Protein AF-A0A553ZX74-F1 (afdb_monomer_lite)

Sequence (77 aa):
MSGIKELEVGTHYVAADIDQFISKTDAIVLSSNENQLFSHPDREFKVTNTFEGFFEHSSDDGEKYYRSKQAYVIEKV

Structure (mmCIF, N/CA/C/O backbone):
data_AF-A0A553ZX74-F1
#
_entry.id   AF-A0A553ZX74-F1
#
loop_
_atom_site.group_PDB
_atom_site.id
_atom_site.type_symbol
_atom_site.label_atom_id
_atom_site.label_alt_id
_atom_site.label_comp_id
_atom_site.label_asym_id
_atom_site.label_entity_id
_atom_site.label_seq_id
_atom_site.pdbx_PDB_ins_code
_atom_site.Cartn_x
_atom_site.Cartn_y
_atom_site.Cartn_z
_atom_site.occupancy
_atom_site.B_iso_or_equiv
_atom_site.auth_seq_id
_atom_site.auth_comp_id
_atom_site.auth_asym_id
_atom_site.auth_atom_id
_atom_site.pdbx_PDB_model_num
ATOM 1 N N . MET A 1 1 ? 2.675 5.669 22.719 1.00 43.31 1 MET A N 1
ATOM 2 C CA . MET A 1 1 ? 1.712 4.825 21.982 1.00 43.31 1 MET A CA 1
ATOM 3 C C . MET A 1 1 ? 2.487 4.016 20.958 1.00 43.31 1 MET A C 1
ATOM 5 O O . MET A 1 1 ? 3.325 4.588 20.273 1.00 43.31 1 MET A O 1
ATOM 9 N N . SER A 1 2 ? 2.276 2.702 20.926 1.00 56.72 2 SER A N 1
ATOM 10 C CA . SER A 1 2 ? 2.856 1.794 19.932 1.00 56.72 2 SER A CA 1
ATOM 11 C C . SER A 1 2 ? 2.128 2.009 18.604 1.00 56.72 2 SER A C 1
ATOM 13 O O . SER A 1 2 ? 0.973 1.619 18.498 1.00 56.72 2 SER A O 1
ATOM 15 N N . GLY A 1 3 ? 2.747 2.693 17.639 1.00 73.38 3 GLY A N 1
ATOM 16 C CA . GLY A 1 3 ? 2.180 2.837 16.292 1.00 73.38 3 GLY A CA 1
ATOM 17 C C . GLY A 1 3 ? 2.278 1.534 15.493 1.00 73.38 3 GLY A C 1
ATOM 18 O O . GLY A 1 3 ? 3.147 0.707 15.777 1.00 73.38 3 GLY A O 1
ATOM 19 N N . ILE A 1 4 ? 1.402 1.372 14.499 1.00 87.00 4 ILE A N 1
ATOM 20 C CA . ILE A 1 4 ? 1.441 0.257 13.542 1.00 87.00 4 ILE A CA 1
ATOM 21 C C . ILE A 1 4 ? 2.777 0.298 12.791 1.00 87.00 4 ILE A C 1
ATOM 23 O O . ILE A 1 4 ? 3.176 1.349 12.288 1.00 87.00 4 ILE A O 1
ATOM 27 N N . LYS A 1 5 ? 3.487 -0.834 12.766 1.00 89.56 5 LYS A N 1
ATOM 28 C CA . LYS A 1 5 ? 4.793 -0.973 12.096 1.00 89.56 5 LYS A CA 1
ATOM 29 C C . LYS A 1 5 ? 4.710 -1.689 10.751 1.00 89.56 5 LYS A C 1
ATOM 31 O O . LYS A 1 5 ? 5.611 -1.521 9.940 1.00 89.56 5 LYS A O 1
ATOM 36 N N . GLU A 1 6 ? 3.658 -2.470 10.546 1.00 93.44 6 GLU A N 1
ATOM 37 C CA . GLU A 1 6 ? 3.387 -3.252 9.344 1.00 93.44 6 GLU A CA 1
ATOM 38 C C . GLU A 1 6 ? 1.884 -3.562 9.289 1.00 93.44 6 GLU A C 1
ATOM 40 O O . GLU A 1 6 ? 1.231 -3.619 10.336 1.00 93.44 6 GLU A O 1
ATOM 45 N N . LEU A 1 7 ? 1.342 -3.741 8.082 1.00 95.81 7 LEU A N 1
ATOM 46 C CA . LEU A 1 7 ? -0.025 -4.217 7.879 1.00 95.81 7 LEU A CA 1
ATOM 47 C C . LEU A 1 7 ? -0.002 -5.734 7.662 1.00 95.81 7 LEU A C 1
ATOM 49 O O . LEU A 1 7 ? 0.540 -6.223 6.671 1.00 95.81 7 LEU A O 1
ATOM 53 N N . GLU A 1 8 ? -0.595 -6.477 8.590 1.00 97.12 8 GLU A N 1
ATOM 54 C CA . GLU A 1 8 ? -0.554 -7.940 8.585 1.00 97.12 8 GLU A CA 1
ATOM 55 C C . GLU A 1 8 ? -1.658 -8.534 7.705 1.00 97.12 8 GLU A C 1
ATOM 57 O O . GLU A 1 8 ? -2.826 -8.156 7.813 1.00 97.12 8 GLU A O 1
ATOM 62 N N . VAL A 1 9 ? -1.307 -9.508 6.858 1.00 98.12 9 VAL A N 1
ATOM 63 C CA . VAL A 1 9 ? -2.276 -10.219 6.010 1.00 98.12 9 VAL A CA 1
ATOM 64 C C . VAL A 1 9 ? -3.345 -10.895 6.867 1.00 98.12 9 VAL A C 1
ATOM 66 O O . VAL A 1 9 ? -3.045 -11.623 7.809 1.00 98.12 9 VAL A O 1
ATOM 69 N N . GLY A 1 10 ? -4.608 -10.692 6.499 1.00 98.19 10 GLY A N 1
ATOM 70 C CA . GLY A 1 10 ? -5.767 -11.205 7.221 1.00 98.19 10 GLY A CA 1
ATOM 71 C C . GLY A 1 10 ? -6.293 -10.265 8.305 1.00 98.19 10 GLY A C 1
ATOM 72 O O . GLY A 1 10 ? -7.438 -10.445 8.721 1.00 98.19 10 GLY A O 1
ATOM 73 N N . THR A 1 11 ? -5.519 -9.256 8.710 1.00 98.31 11 THR A N 1
ATOM 74 C CA . THR A 1 11 ? -5.919 -8.277 9.725 1.00 98.31 11 THR A CA 1
ATOM 75 C C . THR A 1 11 ? -6.741 -7.151 9.105 1.00 98.31 11 THR A C 1
ATOM 77 O O . THR A 1 11 ? -6.554 -6.767 7.947 1.00 98.31 11 THR A O 1
ATOM 80 N N . HIS A 1 12 ? -7.692 -6.654 9.891 1.00 98.25 12 HIS A N 1
ATOM 81 C CA . HIS A 1 12 ? -8.562 -5.546 9.537 1.00 98.25 12 HIS A CA 1
ATOM 82 C C . HIS A 1 12 ? -8.052 -4.257 10.182 1.00 98.25 12 HIS A C 1
ATOM 84 O O . HIS A 1 12 ? -7.691 -4.251 11.360 1.00 98.25 12 HIS A O 1
ATOM 90 N N . TYR A 1 13 ? -8.046 -3.170 9.418 1.00 97.44 13 TYR A N 1
ATOM 91 C CA . TYR A 1 13 ? -7.648 -1.844 9.878 1.00 97.44 13 TYR A CA 1
ATOM 92 C C . TYR A 1 13 ? -8.643 -0.802 9.381 1.00 97.44 13 TYR A C 1
ATOM 94 O O . TYR A 1 13 ? -9.176 -0.915 8.274 1.00 97.44 13 TYR A O 1
ATOM 102 N N . VAL A 1 14 ? -8.864 0.242 10.178 1.00 96.94 14 VAL A N 1
ATOM 103 C CA . VAL A 1 14 ? -9.609 1.411 9.705 1.00 96.94 14 VAL A CA 1
ATOM 104 C C . VAL A 1 14 ? -8.724 2.287 8.819 1.00 96.94 14 VAL A C 1
ATOM 106 O O . VAL A 1 14 ? -7.500 2.319 8.967 1.00 96.94 14 VAL A O 1
ATOM 109 N N . ALA A 1 15 ? -9.331 3.034 7.901 1.00 96.81 15 ALA A N 1
ATOM 110 C CA . ALA A 1 15 ? -8.619 3.882 6.950 1.00 96.81 15 ALA A CA 1
ATOM 111 C C . ALA A 1 15 ? -7.676 4.882 7.640 1.00 96.81 15 ALA A C 1
ATOM 113 O O . ALA A 1 15 ? -6.578 5.118 7.143 1.00 96.81 15 ALA A O 1
ATOM 114 N N . ALA A 1 16 ? -8.073 5.427 8.797 1.00 96.62 16 ALA A N 1
ATOM 115 C CA . ALA A 1 16 ? -7.244 6.338 9.590 1.00 96.62 16 ALA A CA 1
ATOM 116 C C . ALA A 1 16 ? -5.934 5.698 10.086 1.00 96.62 16 ALA A C 1
ATOM 118 O O . ALA A 1 16 ? -4.894 6.357 10.126 1.00 96.62 16 ALA A O 1
ATOM 119 N N . ASP A 1 17 ? -5.972 4.414 10.437 1.00 96.06 17 ASP A N 1
ATOM 120 C CA . ASP A 1 17 ? -4.804 3.672 10.906 1.00 96.06 17 ASP A CA 1
ATOM 121 C C . ASP A 1 17 ? -3.838 3.388 9.747 1.00 96.06 17 ASP A C 1
ATOM 123 O O . ASP A 1 17 ? -2.623 3.566 9.879 1.00 96.06 17 ASP A O 1
ATOM 127 N N . ILE A 1 18 ? -4.384 3.018 8.583 1.00 95.88 18 ILE A N 1
ATOM 128 C CA . ILE A 1 18 ? -3.616 2.813 7.348 1.00 95.88 18 ILE A CA 1
ATOM 129 C C . ILE A 1 18 ? -2.980 4.134 6.888 1.00 95.88 18 ILE A C 1
ATOM 131 O O . ILE A 1 18 ? -1.801 4.155 6.541 1.00 95.88 18 ILE A O 1
ATOM 135 N N . ASP A 1 19 ? -3.716 5.246 6.931 1.00 95.31 19 ASP A N 1
ATOM 136 C CA . ASP A 1 19 ? -3.206 6.581 6.589 1.00 95.31 19 ASP A CA 1
ATOM 137 C C . ASP A 1 19 ? -2.065 7.011 7.531 1.00 95.31 19 ASP A C 1
ATOM 139 O O . ASP A 1 19 ? -0.990 7.449 7.101 1.00 95.31 19 ASP A O 1
ATOM 143 N N . GLN A 1 20 ? -2.231 6.789 8.839 1.00 94.62 20 GLN A N 1
ATOM 144 C CA . GLN A 1 20 ? -1.172 7.061 9.809 1.00 94.62 20 GLN A CA 1
ATOM 145 C C . GLN A 1 20 ? 0.080 6.199 9.565 1.00 94.62 20 GLN A C 1
ATOM 147 O O . GLN A 1 20 ? 1.201 6.666 9.789 1.00 94.62 20 GLN A O 1
ATOM 152 N N . PHE A 1 21 ? -0.094 4.951 9.135 1.00 94.69 21 PHE A N 1
ATOM 153 C CA . PHE A 1 21 ? 1.006 4.061 8.781 1.00 94.69 21 PHE A CA 1
ATOM 154 C C . PHE A 1 21 ? 1.734 4.533 7.509 1.00 94.69 21 PHE A C 1
ATOM 156 O O . PHE A 1 21 ? 2.959 4.680 7.520 1.00 94.69 21 PHE A O 1
ATOM 163 N N . ILE A 1 22 ? 1.001 4.846 6.437 1.00 92.50 22 ILE A N 1
ATOM 164 C CA . ILE A 1 22 ? 1.574 5.265 5.146 1.00 92.50 22 ILE A CA 1
ATOM 165 C C . ILE A 1 22 ? 2.211 6.650 5.199 1.00 92.50 22 ILE A C 1
ATOM 167 O O . ILE A 1 22 ? 3.250 6.865 4.585 1.00 92.50 22 ILE A O 1
ATOM 171 N N . SER A 1 23 ? 1.698 7.570 6.014 1.00 92.50 23 SER A N 1
ATOM 172 C CA . SER A 1 23 ? 2.350 8.875 6.221 1.00 92.50 23 SER A CA 1
ATOM 173 C C . SER A 1 23 ? 3.746 8.786 6.861 1.00 92.50 23 SER A C 1
ATOM 175 O O . SER A 1 23 ? 4.488 9.770 6.861 1.00 92.50 23 SER A O 1
ATOM 177 N N . LYS A 1 24 ? 4.123 7.622 7.409 1.00 92.38 24 LYS A N 1
ATOM 178 C CA . LYS A 1 24 ? 5.413 7.380 8.079 1.00 92.38 24 LYS A CA 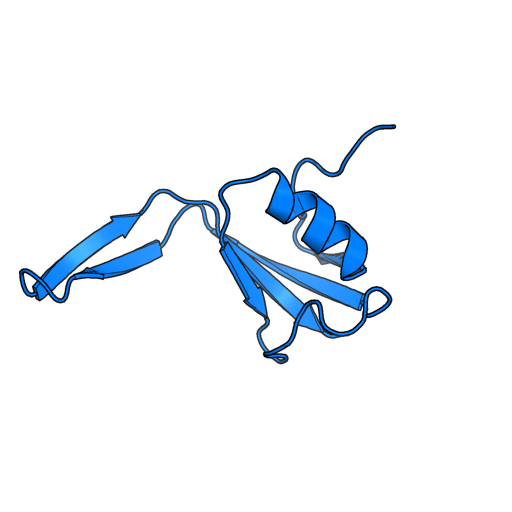1
ATOM 179 C C . LYS A 1 24 ? 6.269 6.318 7.393 1.00 92.38 24 LYS A C 1
ATOM 181 O O . LYS A 1 24 ? 7.381 6.065 7.856 1.00 92.38 24 LYS A O 1
ATOM 186 N N . THR A 1 25 ? 5.765 5.678 6.341 1.00 91.19 25 THR A N 1
ATOM 187 C CA . THR A 1 25 ? 6.440 4.565 5.670 1.00 91.19 25 THR A CA 1
ATOM 188 C C . THR A 1 25 ? 6.489 4.785 4.167 1.00 91.19 25 THR A C 1
ATOM 190 O O . THR A 1 25 ? 5.551 5.289 3.560 1.00 91.19 25 THR A O 1
ATOM 193 N N . ASP A 1 26 ? 7.603 4.401 3.546 1.00 91.44 26 ASP A N 1
ATOM 194 C CA . ASP A 1 26 ? 7.716 4.412 2.090 1.00 91.44 26 ASP A CA 1
ATOM 195 C C . ASP A 1 26 ? 7.164 3.096 1.525 1.00 91.44 26 ASP A C 1
ATOM 197 O O . ASP A 1 26 ? 7.897 2.136 1.293 1.00 91.44 26 ASP A O 1
ATOM 201 N N . ALA A 1 27 ? 5.843 3.034 1.359 1.00 94.62 27 ALA A N 1
ATOM 202 C CA . ALA A 1 27 ? 5.129 1.850 0.890 1.00 94.62 27 ALA A CA 1
ATOM 203 C C . ALA A 1 27 ? 4.062 2.198 -0.158 1.00 94.62 27 ALA A C 1
ATOM 205 O O . ALA A 1 27 ? 3.688 3.358 -0.338 1.00 94.62 27 ALA A O 1
ATOM 206 N N . ILE A 1 28 ? 3.587 1.182 -0.876 1.00 95.06 28 ILE A N 1
ATOM 207 C CA . ILE A 1 28 ? 2.422 1.265 -1.762 1.00 95.06 28 ILE A CA 1
ATOM 208 C C . ILE A 1 28 ? 1.234 0.589 -1.085 1.00 95.06 28 ILE A C 1
ATOM 210 O O . ILE A 1 28 ? 1.373 -0.503 -0.543 1.00 95.06 28 ILE A O 1
ATOM 214 N N . VAL A 1 29 ? 0.055 1.204 -1.167 1.00 95.94 29 VAL A N 1
ATOM 215 C CA . VAL A 1 29 ? -1.212 0.568 -0.784 1.00 95.94 29 VAL A CA 1
ATOM 216 C C . VAL A 1 29 ? -2.164 0.639 -1.959 1.00 95.94 29 VAL A C 1
ATOM 218 O O . VAL A 1 29 ? -2.432 1.717 -2.487 1.00 95.94 29 VAL A O 1
ATOM 221 N N . LEU A 1 30 ? -2.671 -0.519 -2.360 1.00 96.38 30 LEU A N 1
ATOM 222 C CA . LEU A 1 30 ? -3.678 -0.666 -3.399 1.00 96.38 30 LEU A CA 1
ATOM 223 C C . LEU A 1 30 ? -4.909 -1.307 -2.778 1.00 96.38 30 LEU A C 1
ATOM 225 O O . LEU A 1 30 ? -4.783 -2.272 -2.030 1.00 96.38 30 LEU A O 1
ATOM 229 N N . SER A 1 31 ? -6.093 -0.802 -3.105 1.00 96.62 31 SER A N 1
ATOM 230 C CA . SER A 1 31 ? -7.330 -1.500 -2.772 1.00 96.62 31 SER A CA 1
ATOM 231 C C . SER A 1 31 ? -7.853 -2.264 -3.987 1.00 96.62 31 SER A C 1
ATOM 233 O O . SER A 1 31 ? -7.826 -1.751 -5.106 1.00 96.62 31 SER A O 1
ATOM 235 N N . SER A 1 32 ? -8.318 -3.496 -3.772 1.00 96.88 32 SER A N 1
ATOM 236 C CA . SER A 1 32 ? -8.882 -4.357 -4.818 1.00 96.88 32 SER A CA 1
ATOM 237 C C . SER A 1 32 ? -10.278 -3.917 -5.277 1.00 96.88 32 SER A C 1
ATOM 239 O O . SER A 1 32 ? -10.700 -4.288 -6.372 1.00 96.88 32 SER A O 1
ATOM 241 N N . ASN A 1 33 ? -11.006 -3.142 -4.463 1.00 96.88 33 ASN A N 1
ATOM 242 C CA . ASN A 1 33 ? -12.427 -2.833 -4.678 1.00 96.88 33 ASN A CA 1
ATOM 243 C C . ASN A 1 33 ? -12.835 -1.385 -4.317 1.00 96.88 33 ASN A C 1
ATOM 245 O O . ASN A 1 33 ? -14.027 -1.074 -4.253 1.00 96.88 33 ASN A O 1
ATOM 249 N N . GLU A 1 34 ? -11.875 -0.489 -4.073 1.00 94.94 34 GLU A N 1
ATOM 250 C CA . GLU A 1 34 ? -12.124 0.919 -3.742 1.00 94.94 34 GLU A CA 1
ATOM 251 C C . GLU A 1 34 ? -10.988 1.806 -4.265 1.00 94.94 34 GLU A C 1
ATOM 253 O O . GLU A 1 34 ? -9.822 1.480 -4.100 1.00 94.94 34 GLU A O 1
ATOM 258 N N . ASN A 1 35 ? -11.310 2.959 -4.849 1.00 93.12 35 ASN A N 1
ATOM 259 C CA . ASN A 1 35 ? -10.297 3.879 -5.379 1.00 93.12 35 ASN A CA 1
ATOM 260 C C . ASN A 1 35 ? -9.949 4.994 -4.383 1.00 93.12 35 ASN A C 1
ATOM 262 O O . ASN A 1 35 ? -8.836 5.512 -4.392 1.00 93.12 35 ASN A O 1
ATOM 266 N N . GLN A 1 36 ? -10.896 5.386 -3.523 1.00 93.19 36 GLN A N 1
ATOM 267 C CA . GLN A 1 36 ? -10.735 6.500 -2.585 1.00 93.19 36 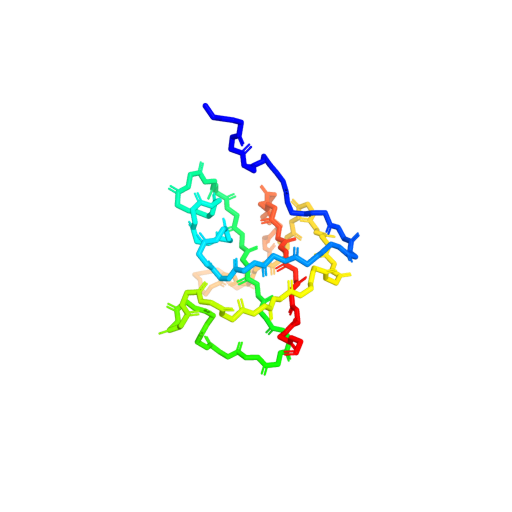GLN A CA 1
ATOM 268 C C . GLN A 1 36 ? -10.556 5.998 -1.149 1.00 93.19 36 GLN A C 1
ATOM 270 O O . GLN A 1 36 ? -11.442 6.174 -0.306 1.00 93.19 36 GLN A O 1
ATOM 275 N N . LEU A 1 37 ? -9.403 5.376 -0.876 1.00 89.88 37 LEU A N 1
ATOM 276 C CA . LEU A 1 37 ? -9.105 4.697 0.393 1.00 89.88 37 LEU A CA 1
ATOM 277 C C . LEU A 1 37 ? -9.336 5.596 1.622 1.00 89.88 37 LEU A C 1
ATOM 279 O O . LEU A 1 37 ? -9.992 5.176 2.569 1.00 89.88 37 LEU A O 1
ATOM 283 N N . PHE A 1 38 ? -8.870 6.847 1.578 1.00 91.62 38 PHE A N 1
ATOM 284 C CA . PHE A 1 38 ? -8.829 7.748 2.744 1.00 91.62 38 PHE A CA 1
ATOM 285 C C . PHE A 1 38 ? -9.940 8.808 2.767 1.00 91.62 38 PHE A C 1
ATOM 287 O O . PHE A 1 38 ? -9.860 9.789 3.500 1.00 91.62 38 PHE A O 1
ATOM 294 N N . SER A 1 39 ? -10.990 8.636 1.959 1.00 93.06 39 SER A N 1
ATOM 295 C CA . SER A 1 39 ? -12.117 9.584 1.911 1.00 93.06 39 SER A CA 1
ATOM 296 C C . SER A 1 39 ? -12.994 9.555 3.170 1.00 93.06 39 SER A C 1
ATOM 298 O O . SER A 1 39 ? -13.622 10.559 3.500 1.00 93.06 39 SER A O 1
ATOM 300 N N . HIS A 1 40 ? -13.023 8.426 3.884 1.00 95.19 40 HIS A N 1
ATOM 301 C CA . HIS A 1 40 ? -13.739 8.264 5.148 1.00 95.19 40 HIS A CA 1
ATOM 302 C C . HIS A 1 40 ? -12.849 7.504 6.143 1.00 95.19 40 HIS A C 1
ATOM 304 O O . HIS A 1 40 ? -12.502 6.352 5.869 1.00 95.19 40 HIS A O 1
ATOM 310 N N . PRO A 1 41 ? -12.456 8.127 7.268 1.00 95.38 41 PRO A N 1
ATOM 311 C CA . PRO A 1 41 ? -11.445 7.587 8.182 1.00 95.38 41 PRO A CA 1
ATOM 312 C C . PRO A 1 41 ? -11.883 6.314 8.922 1.00 95.38 41 PRO A C 1
ATOM 314 O O . PRO A 1 41 ? -11.036 5.569 9.407 1.00 95.38 41 PRO A O 1
ATOM 317 N N . ASP A 1 42 ? -13.188 6.075 9.008 1.00 96.12 42 ASP A N 1
ATOM 318 C CA . ASP A 1 42 ? -13.842 4.967 9.704 1.00 96.12 42 ASP A CA 1
ATOM 319 C C . ASP A 1 42 ?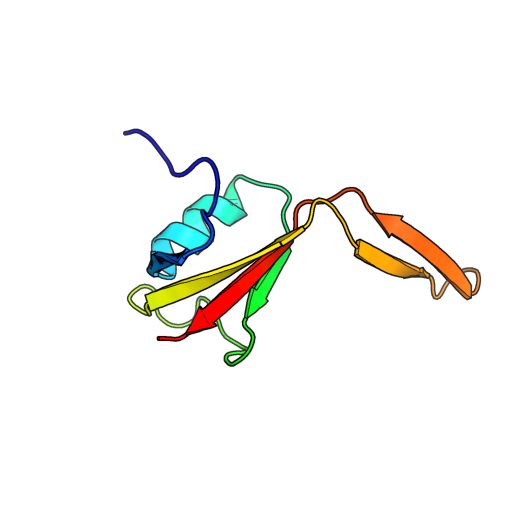 -14.065 3.725 8.828 1.00 96.12 42 ASP A C 1
ATOM 321 O O . ASP A 1 42 ? -14.458 2.682 9.346 1.00 96.12 42 ASP A O 1
ATOM 325 N N . ARG A 1 43 ? -13.804 3.804 7.515 1.00 96.19 43 ARG A N 1
ATOM 326 C CA . ARG A 1 43 ? -13.904 2.641 6.621 1.00 96.19 43 ARG A CA 1
ATOM 327 C C . ARG A 1 43 ? -12.933 1.553 7.040 1.00 96.19 43 ARG A C 1
ATOM 329 O O . ARG A 1 43 ? -11.768 1.832 7.302 1.00 96.19 43 ARG A O 1
ATOM 336 N N . GLU A 1 44 ? -13.407 0.320 7.009 1.00 97.81 44 GLU A N 1
ATOM 337 C CA . GLU A 1 44 ? -12.617 -0.851 7.347 1.00 97.81 44 GLU A CA 1
ATOM 338 C C . GLU A 1 44 ? -12.078 -1.527 6.087 1.00 97.81 44 GLU A C 1
ATOM 340 O O . GLU A 1 44 ? -12.769 -1.668 5.074 1.00 97.81 44 GLU A O 1
ATOM 345 N N . PHE A 1 45 ? -10.822 -1.947 6.163 1.00 98.19 45 PHE A N 1
ATOM 346 C CA . PHE A 1 45 ? -10.148 -2.674 5.107 1.00 98.19 45 PHE A CA 1
ATOM 347 C C . PHE A 1 45 ? -9.428 -3.883 5.683 1.00 98.19 45 PHE A C 1
ATOM 349 O O . PHE A 1 45 ? -8.749 -3.793 6.706 1.00 98.19 45 PHE A O 1
ATOM 356 N N . LYS A 1 46 ? -9.520 -5.005 4.979 1.00 98.44 46 LYS A N 1
ATOM 357 C CA . LYS A 1 46 ? -8.752 -6.211 5.263 1.00 98.44 46 LYS A CA 1
ATOM 358 C C . LYS A 1 46 ? -7.508 -6.245 4.390 1.00 98.44 46 LYS A C 1
ATOM 360 O O . LYS A 1 46 ? -7.608 -6.078 3.178 1.00 98.44 46 LYS A O 1
ATOM 365 N N . VAL A 1 47 ? -6.348 -6.529 4.971 1.00 98.38 47 VAL A N 1
ATOM 366 C CA . VAL A 1 47 ? -5.126 -6.781 4.192 1.00 98.38 47 VAL A CA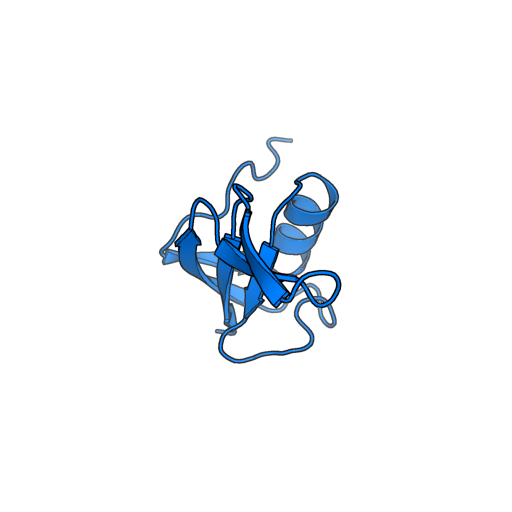 1
ATOM 367 C C . VAL A 1 47 ? -5.223 -8.162 3.551 1.00 98.38 47 VAL A C 1
ATOM 369 O O . VAL A 1 47 ? -5.390 -9.168 4.243 1.00 98.38 47 VAL A O 1
ATOM 372 N N . THR A 1 48 ? -5.117 -8.228 2.230 1.00 98.50 48 THR A N 1
ATOM 373 C CA . THR A 1 48 ? -5.242 -9.476 1.467 1.00 98.50 48 THR A CA 1
ATOM 374 C C . THR A 1 48 ? -3.890 -10.015 1.022 1.00 98.50 48 THR A C 1
ATOM 376 O O . THR A 1 48 ? -3.687 -11.229 1.057 1.00 98.50 48 THR A O 1
ATOM 379 N N . ASN A 1 49 ? -2.937 -9.142 0.677 1.00 98.31 49 ASN A N 1
ATOM 380 C CA . ASN A 1 49 ? -1.594 -9.539 0.254 1.00 98.31 49 ASN A CA 1
ATOM 381 C C . ASN A 1 49 ? -0.523 -8.512 0.640 1.00 98.31 49 ASN A C 1
ATOM 383 O O . ASN A 1 49 ? -0.797 -7.317 0.756 1.00 98.31 49 ASN A O 1
ATOM 387 N N . THR A 1 50 ? 0.716 -8.993 0.754 1.00 97.44 50 THR A N 1
ATOM 388 C CA . THR A 1 50 ? 1.937 -8.193 0.894 1.00 97.44 50 THR A CA 1
ATOM 389 C C . THR A 1 50 ? 2.968 -8.625 -0.146 1.00 97.44 50 THR A C 1
ATOM 391 O O . THR A 1 50 ? 3.052 -9.802 -0.500 1.00 97.44 50 THR A O 1
ATOM 394 N N . PHE A 1 51 ? 3.753 -7.670 -0.641 1.00 96.88 51 PHE A N 1
ATOM 395 C CA . PHE A 1 51 ? 4.844 -7.906 -1.584 1.00 96.88 51 PHE A CA 1
ATOM 396 C C . PHE A 1 51 ? 6.054 -7.049 -1.210 1.00 96.88 51 PHE A C 1
ATOM 398 O O . PHE A 1 51 ? 5.900 -5.889 -0.834 1.00 96.88 51 PHE A O 1
ATOM 405 N N . GLU A 1 52 ? 7.258 -7.593 -1.377 1.00 96.31 52 GLU A N 1
ATOM 406 C CA . GLU A 1 52 ? 8.521 -6.881 -1.107 1.00 96.31 52 GLU A CA 1
ATOM 407 C C . GLU A 1 52 ? 8.900 -5.884 -2.222 1.00 96.31 52 GLU A C 1
ATOM 409 O O . GLU A 1 52 ? 9.838 -5.095 -2.089 1.00 96.31 52 GLU A O 1
ATOM 4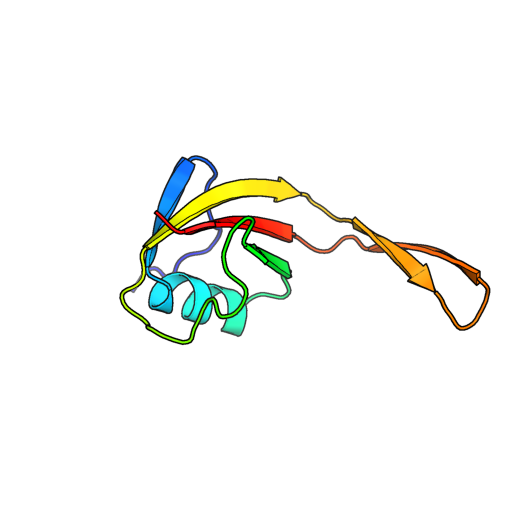14 N N . GLY A 1 53 ? 8.182 -5.917 -3.346 1.00 95.69 53 GLY A N 1
ATOM 415 C CA . GLY A 1 53 ? 8.438 -5.065 -4.495 1.00 95.69 53 GLY A CA 1
ATOM 416 C C . GLY A 1 53 ? 7.525 -5.348 -5.678 1.00 95.69 53 GLY A C 1
ATOM 417 O O . GLY A 1 53 ? 6.664 -6.228 -5.641 1.00 95.69 53 GLY A O 1
ATOM 418 N N . PHE A 1 54 ? 7.717 -4.576 -6.741 1.00 95.06 54 PHE A N 1
ATOM 419 C CA . PHE A 1 54 ? 6.938 -4.659 -7.975 1.00 95.06 54 PHE A CA 1
ATOM 420 C C . PHE A 1 54 ? 7.792 -4.265 -9.183 1.00 95.06 54 PHE A C 1
ATOM 422 O O . PHE A 1 54 ? 8.813 -3.591 -9.046 1.00 95.06 54 PHE A O 1
ATOM 429 N N . PHE A 1 55 ? 7.376 -4.685 -10.378 1.00 96.00 55 PHE A N 1
ATOM 430 C CA . PHE A 1 55 ? 7.968 -4.202 -11.623 1.00 96.00 55 PHE A CA 1
ATOM 431 C C . PHE A 1 55 ? 7.219 -2.972 -12.122 1.00 96.00 55 PHE A C 1
ATOM 433 O O . PHE A 1 55 ? 5.992 -2.987 -12.211 1.00 96.00 55 PHE A O 1
ATOM 440 N N . GLU A 1 56 ? 7.962 -1.946 -12.516 1.00 95.38 56 GLU A N 1
ATOM 441 C CA . GLU A 1 56 ? 7.434 -0.806 -13.260 1.00 95.38 56 GLU A CA 1
ATOM 442 C C . GLU A 1 56 ? 8.073 -0.731 -14.645 1.00 95.38 56 GLU A C 1
ATOM 444 O O . GLU A 1 56 ? 9.238 -1.088 -14.838 1.00 95.38 56 GLU A O 1
ATOM 449 N N . HIS A 1 57 ? 7.289 -0.287 -15.622 1.00 96.88 57 HIS A N 1
ATOM 450 C CA . HIS A 1 57 ? 7.783 0.034 -16.952 1.00 96.88 57 HIS A CA 1
ATOM 451 C C . HIS A 1 57 ? 8.163 1.512 -16.996 1.00 96.88 57 HIS A C 1
ATOM 453 O O . HIS A 1 57 ? 7.356 2.366 -16.627 1.00 96.88 57 HIS A O 1
ATOM 459 N N . SER A 1 58 ? 9.377 1.799 -17.448 1.00 94.75 58 SER A N 1
ATOM 460 C CA . SER A 1 58 ? 9.875 3.160 -17.615 1.00 94.75 58 SER A CA 1
ATOM 461 C C . SER A 1 58 ? 9.498 3.689 -18.996 1.00 94.75 58 SER A C 1
ATOM 463 O O . SER A 1 58 ? 9.797 3.066 -20.014 1.00 94.75 58 SER A O 1
ATOM 465 N N . SER A 1 59 ? 8.853 4.854 -19.039 1.00 95.44 59 SER A N 1
ATOM 466 C CA . SER A 1 59 ? 8.551 5.548 -20.296 1.00 95.44 59 SER A CA 1
ATOM 467 C C . SER A 1 59 ? 9.781 6.170 -20.956 1.00 95.44 59 SER A C 1
ATOM 469 O O . SER A 1 59 ? 9.715 6.519 -22.132 1.00 95.44 59 SER A O 1
ATOM 471 N N . ASP A 1 60 ? 10.875 6.330 -20.209 1.00 96.38 60 ASP A N 1
ATOM 472 C CA . ASP A 1 60 ? 12.054 7.074 -20.659 1.00 96.38 60 ASP A CA 1
ATOM 473 C C . ASP A 1 60 ? 12.942 6.225 -21.576 1.00 96.38 60 ASP A C 1
ATOM 475 O O . ASP A 1 60 ? 13.521 6.730 -22.537 1.00 96.38 60 ASP A O 1
ATOM 479 N N . ASP A 1 61 ? 13.025 4.925 -21.295 1.00 96.88 61 ASP A N 1
ATOM 480 C CA . ASP A 1 61 ? 13.870 3.963 -22.009 1.00 96.88 61 ASP A CA 1
ATOM 481 C C . ASP A 1 61 ? 13.128 2.695 -22.460 1.00 96.88 61 ASP A C 1
ATOM 483 O O . ASP A 1 61 ? 13.683 1.895 -23.210 1.00 96.88 61 ASP A O 1
ATOM 487 N N . GLY A 1 62 ? 11.866 2.511 -22.062 1.00 96.81 62 GLY A N 1
ATOM 488 C CA . GLY A 1 62 ? 11.064 1.341 -22.417 1.00 96.81 62 GLY A CA 1
ATOM 489 C C . GLY A 1 62 ? 11.412 0.073 -21.628 1.00 96.81 62 GLY A C 1
ATOM 490 O O . GLY A 1 62 ? 10.830 -0.990 -21.879 1.00 96.81 62 GLY A O 1
ATOM 491 N N . GLU A 1 63 ? 12.323 0.156 -20.660 1.00 97.69 63 GLU A N 1
ATOM 492 C CA . GLU A 1 63 ? 12.765 -0.997 -19.883 1.00 97.69 63 GLU A CA 1
ATOM 493 C C . GLU A 1 63 ? 11.834 -1.289 -18.698 1.00 97.69 63 GLU A C 1
ATOM 495 O O . GLU A 1 63 ? 10.888 -0.551 -18.395 1.00 97.69 63 GLU A O 1
ATOM 500 N N . LYS A 1 64 ? 12.059 -2.435 -18.047 1.00 97.56 64 LYS A N 1
ATOM 501 C CA . LYS A 1 64 ? 11.339 -2.837 -16.831 1.00 97.56 64 LYS A CA 1
ATOM 502 C C . LYS A 1 64 ? 12.292 -2.847 -15.648 1.00 97.56 64 LYS A C 1
ATOM 504 O O . LYS A 1 64 ? 13.320 -3.520 -15.685 1.00 97.56 64 LYS A O 1
ATOM 509 N N . TYR A 1 65 ? 11.896 -2.183 -14.572 1.00 97.25 65 TYR A N 1
ATOM 510 C CA . TYR A 1 65 ? 12.686 -2.075 -13.354 1.00 97.25 65 TYR A CA 1
ATOM 511 C C . TYR A 1 65 ? 11.958 -2.726 -12.189 1.00 97.25 65 TYR A C 1
ATOM 513 O O . TYR A 1 65 ? 10.793 -2.429 -11.936 1.00 97.25 65 TYR A O 1
ATOM 521 N N . TYR A 1 66 ? 12.654 -3.597 -11.459 1.00 96.25 66 TYR A N 1
ATOM 522 C CA . TYR A 1 66 ? 12.168 -4.057 -10.164 1.00 96.25 66 TYR A CA 1
ATOM 523 C C . TYR A 1 66 ? 12.407 -2.965 -9.119 1.00 96.25 66 TYR A C 1
ATOM 525 O O . TYR A 1 66 ? 13.540 -2.521 -8.915 1.00 96.25 66 TYR A O 1
ATOM 533 N N . ARG A 1 67 ? 11.342 -2.535 -8.446 1.00 95.19 67 ARG A N 1
ATOM 534 C CA . ARG A 1 67 ? 11.392 -1.620 -7.309 1.00 95.19 67 ARG A CA 1
ATOM 535 C C . ARG A 1 67 ? 11.220 -2.420 -6.030 1.00 95.19 67 ARG A C 1
ATOM 537 O O . ARG A 1 67 ? 10.154 -2.972 -5.779 1.00 95.19 67 ARG A O 1
ATOM 544 N N . SER A 1 68 ? 12.276 -2.452 -5.220 1.00 96.00 68 SER A N 1
ATOM 545 C CA . SER A 1 68 ? 12.252 -3.019 -3.868 1.00 96.00 68 SER A CA 1
ATOM 546 C C . SER A 1 68 ? 11.551 -2.045 -2.919 1.00 96.00 68 SER A C 1
ATOM 548 O O . SER A 1 68 ? 12.203 -1.304 -2.185 1.00 96.00 68 SER A O 1
ATOM 550 N N . LYS A 1 69 ? 10.221 -1.999 -2.995 1.00 95.00 69 LYS A N 1
ATOM 551 C CA . LYS A 1 69 ? 9.358 -1.131 -2.193 1.00 95.00 69 LYS A CA 1
ATOM 552 C C . LYS A 1 69 ? 8.136 -1.926 -1.745 1.00 95.00 69 LYS A C 1
ATOM 554 O O . LYS A 1 69 ? 7.405 -2.447 -2.585 1.00 95.00 69 LYS A O 1
ATOM 559 N N . GLN A 1 70 ? 7.921 -1.985 -0.430 1.00 95.81 70 GLN A N 1
ATOM 560 C CA . GLN A 1 70 ? 6.849 -2.772 0.173 1.00 95.81 70 GLN A CA 1
ATOM 561 C C . GLN A 1 70 ? 5.486 -2.342 -0.381 1.00 95.81 70 GLN A C 1
ATOM 563 O O . GLN A 1 70 ? 5.161 -1.152 -0.389 1.00 95.81 70 GLN A O 1
ATOM 568 N N . ALA A 1 71 ? 4.685 -3.307 -0.823 1.00 96.75 71 ALA A N 1
ATOM 569 C CA . ALA A 1 71 ? 3.346 -3.079 -1.340 1.00 96.75 71 ALA A CA 1
ATOM 570 C C . ALA A 1 71 ? 2.316 -3.918 -0.580 1.00 96.75 71 ALA A C 1
ATOM 572 O O . ALA A 1 71 ? 2.528 -5.103 -0.320 1.00 96.75 71 ALA A O 1
ATOM 573 N N . TYR A 1 72 ? 1.187 -3.297 -0.263 1.00 97.62 72 TYR A N 1
ATOM 574 C CA . TYR A 1 72 ? 0.051 -3.906 0.413 1.00 97.62 72 TY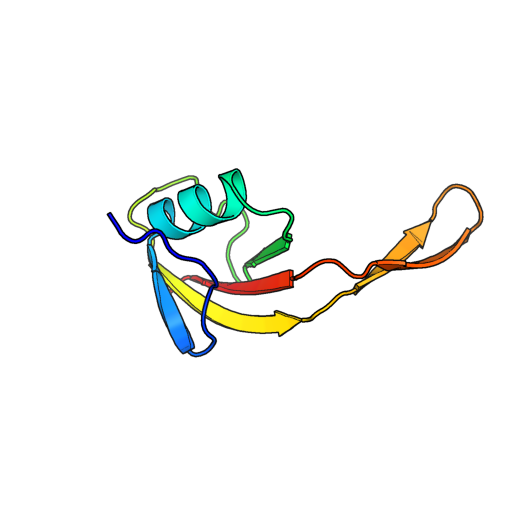R A CA 1
ATOM 575 C C . TYR A 1 72 ? -1.157 -3.877 -0.516 1.00 97.62 72 TYR A C 1
ATOM 577 O O . TYR A 1 72 ? -1.468 -2.839 -1.105 1.00 97.62 72 TYR A O 1
ATOM 585 N N . VAL A 1 73 ? -1.855 -5.004 -0.621 1.00 98.06 73 VAL A N 1
ATOM 586 C CA . VAL A 1 73 ? -3.190 -5.057 -1.221 1.00 98.06 73 VAL A CA 1
ATOM 587 C C . VAL A 1 73 ? -4.197 -5.182 -0.093 1.00 98.06 73 VAL A C 1
ATOM 589 O O . VAL A 1 73 ? -4.046 -6.025 0.794 1.00 98.06 73 VAL A O 1
ATOM 592 N N . ILE A 1 74 ? -5.204 -4.320 -0.120 1.00 98.31 74 ILE A N 1
ATOM 593 C CA . ILE A 1 74 ? -6.292 -4.298 0.848 1.00 98.31 74 ILE A CA 1
ATOM 594 C C . ILE A 1 74 ? -7.635 -4.437 0.134 1.00 98.31 74 ILE A C 1
ATOM 596 O O . ILE A 1 74 ? -7.752 -4.173 -1.058 1.00 98.31 74 ILE A O 1
ATOM 600 N N . GLU A 1 75 ? -8.662 -4.838 0.860 1.00 98.31 75 GLU A N 1
ATOM 601 C CA . GLU A 1 75 ? -10.023 -4.948 0.353 1.00 98.31 75 GLU A CA 1
ATOM 602 C C . GLU A 1 75 ? -10.968 -4.282 1.342 1.00 98.31 75 GLU A C 1
ATOM 604 O O . GLU A 1 75 ? -10.905 -4.563 2.539 1.00 98.31 75 GLU A O 1
ATOM 609 N N . LYS A 1 76 ? -11.818 -3.373 0.857 1.00 97.31 76 LYS A N 1
ATOM 610 C CA . LYS A 1 76 ? -12.868 -2.767 1.677 1.00 97.31 76 LYS A CA 1
ATOM 611 C C . LYS A 1 76 ? -13.848 -3.857 2.100 1.00 97.31 76 LYS A C 1
ATOM 613 O O . LYS A 1 76 ? -14.323 -4.595 1.231 1.00 97.31 76 LYS A O 1
ATOM 618 N N . VAL A 1 77 ? -14.127 -3.916 3.399 1.00 94.88 77 VAL A N 1
ATOM 619 C CA . VAL A 1 77 ? -15.048 -4.876 4.030 1.00 94.88 77 VAL A CA 1
ATOM 620 C C . VAL A 1 77 ? -16.475 -4.337 4.020 1.00 94.88 77 VAL A C 1
ATOM 622 O O . VAL A 1 77 ? -16.646 -3.104 4.161 1.00 94.88 77 VAL A O 1
#

Secondary structure (DSSP, 8-state):
-----S--TT-EEEHHHHHHHHTTS--EEEESS-S-TTSSTT-EEEEEEEES-EEEE-TTTS-EEEE---EEEEEE-

Radius of gyration: 13.76 Å; chains: 1; bounding box: 29×21×44 Å

pLDDT: mean 94.24, std 8.05, range [43.31, 98.5]

Foldseek 3Di:
DDQDADQDAFDKDFLLSVVVNVVPFQAAEAEPADDCSNPDRGWMKGWHDKDQWDWDQDPVPRDIDTDRHIYIYIYTD

Organism: NCBI:txid2597270